Protein AF-W6UXL9-F1 (afdb_monomer_lite)

Radius of gyration: 23.95 Å; chains: 1; bounding box: 66×46×66 Å

Structure (mmCIF, N/CA/C/O backbone):
data_AF-W6UXL9-F1
#
_entry.id   AF-W6UXL9-F1
#
loop_
_atom_site.group_PDB
_atom_site.id
_atom_site.type_symbol
_atom_site.label_atom_id
_atom_site.label_alt_id
_atom_site.label_comp_id
_atom_site.label_asym_id
_atom_site.label_entity_id
_atom_site.label_seq_id
_atom_site.pdbx_PDB_ins_code
_atom_site.Cartn_x
_atom_site.Cartn_y
_atom_site.Cartn_z
_atom_site.occupancy
_atom_site.B_iso_or_equiv
_atom_site.auth_seq_id
_atom_site.auth_comp_id
_atom_site.auth_asym_id
_atom_site.auth_atom_id
_atom_site.pdbx_PDB_model_num
ATOM 1 N N . MET A 1 1 ? -50.735 30.960 -50.630 1.00 38.78 1 MET A N 1
ATOM 2 C CA . MET A 1 1 ? -49.916 31.666 -49.619 1.00 38.78 1 MET A CA 1
ATOM 3 C C . MET A 1 1 ? -48.760 30.753 -49.239 1.00 38.78 1 MET A C 1
ATOM 5 O O . MET A 1 1 ? -49.003 29.621 -48.849 1.00 38.78 1 MET A O 1
ATOM 9 N N . ASN A 1 2 ? -47.527 31.208 -49.472 1.00 39.47 2 ASN A N 1
ATOM 10 C CA . ASN A 1 2 ? -46.290 30.435 -49.317 1.00 39.47 2 ASN A CA 1
ATOM 11 C C . ASN A 1 2 ? -45.865 30.350 -47.843 1.00 39.47 2 ASN A C 1
ATOM 13 O O . ASN A 1 2 ? -45.540 31.377 -47.253 1.00 39.47 2 ASN A O 1
ATOM 17 N N . GLY A 1 3 ? -45.802 29.144 -47.277 1.00 38.41 3 G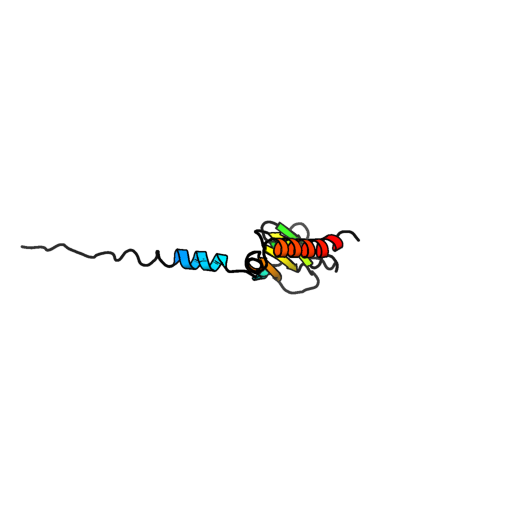LY A N 1
ATOM 18 C CA . GLY A 1 3 ? -45.158 28.876 -45.988 1.00 38.41 3 GLY A CA 1
ATOM 19 C C . GLY A 1 3 ? -43.834 28.147 -46.200 1.00 38.41 3 GLY A C 1
ATOM 20 O O . GLY A 1 3 ? -43.827 26.950 -46.466 1.00 38.41 3 GLY A O 1
ATOM 21 N N . LYS A 1 4 ? -42.712 28.873 -46.124 1.00 44.25 4 LYS A N 1
ATOM 22 C CA . LYS A 1 4 ? -41.356 28.305 -46.153 1.00 44.25 4 LYS A CA 1
ATOM 23 C C . LYS A 1 4 ? -41.106 27.505 -44.869 1.00 44.25 4 LYS A C 1
ATOM 25 O O . LYS A 1 4 ? -41.105 28.081 -43.787 1.00 44.25 4 LYS A O 1
ATOM 30 N N . GLY A 1 5 ? -40.840 26.208 -45.000 1.00 47.44 5 GLY A N 1
ATOM 31 C CA . GLY A 1 5 ? -40.156 25.409 -43.983 1.00 47.44 5 GLY A CA 1
ATOM 32 C C . GLY A 1 5 ? -38.683 25.229 -44.357 1.00 47.44 5 GLY A C 1
ATOM 33 O O . GLY A 1 5 ? -38.409 24.968 -45.522 1.00 47.44 5 GLY A O 1
ATOM 34 N N . MET A 1 6 ? -37.781 25.403 -43.379 1.00 40.53 6 MET A N 1
ATOM 35 C CA . MET A 1 6 ? -36.341 25.038 -43.289 1.00 40.53 6 MET A CA 1
ATOM 36 C C . MET A 1 6 ? -35.613 26.161 -42.524 1.00 40.53 6 MET A C 1
ATOM 38 O O . MET A 1 6 ? -35.847 27.327 -42.802 1.00 40.53 6 MET A O 1
ATOM 42 N N . GLN A 1 7 ? -34.706 25.946 -41.570 1.00 44.62 7 GLN A N 1
ATOM 43 C CA . GLN A 1 7 ? -33.980 24.755 -41.133 1.00 44.62 7 GLN A CA 1
ATOM 44 C C . GLN A 1 7 ? -33.299 25.134 -39.797 1.00 44.62 7 GLN A C 1
ATOM 46 O O . GLN A 1 7 ? -32.522 26.087 -39.778 1.00 44.62 7 GLN A O 1
ATOM 51 N N . THR A 1 8 ? -33.528 24.426 -38.689 1.00 45.00 8 THR A N 1
ATOM 52 C CA . THR A 1 8 ? -32.606 24.472 -37.539 1.00 45.00 8 THR A CA 1
ATOM 53 C C . THR A 1 8 ? -31.691 23.260 -37.634 1.00 45.00 8 THR A C 1
ATOM 55 O O . THR A 1 8 ? -32.077 22.126 -37.372 1.00 45.00 8 THR A O 1
ATOM 58 N N . LYS A 1 9 ? -30.461 23.503 -38.090 1.00 48.44 9 LYS A N 1
ATOM 59 C CA . LYS A 1 9 ? -29.378 22.519 -38.105 1.00 48.44 9 LYS A CA 1
ATOM 60 C C . LYS A 1 9 ? -28.991 22.224 -36.646 1.00 48.44 9 LYS A C 1
ATOM 62 O O . LYS A 1 9 ? -28.581 23.162 -35.961 1.00 48.44 9 LYS A O 1
ATOM 67 N N . PRO A 1 10 ? -29.058 20.981 -36.144 1.00 47.19 10 PRO A N 1
ATOM 68 C CA . PRO A 1 10 ? -28.390 20.660 -34.896 1.00 47.19 10 PRO A CA 1
ATOM 69 C C . PRO A 1 10 ? -26.884 20.599 -35.184 1.00 47.19 10 PRO A C 1
ATOM 71 O O . PRO A 1 10 ? -26.421 19.739 -35.934 1.00 47.19 10 PRO A O 1
ATOM 74 N N . GLN A 1 11 ? -26.103 21.521 -34.614 1.00 49.12 11 GLN A N 1
ATOM 75 C CA . GLN A 1 11 ? -24.648 21.367 -34.498 1.00 49.12 11 GLN A CA 1
ATOM 76 C C . GLN A 1 11 ? -24.359 20.246 -33.490 1.00 49.12 11 GLN A C 1
ATOM 78 O O . GLN A 1 11 ? -24.026 20.486 -32.334 1.00 49.12 11 GLN A O 1
ATOM 83 N N . SER A 1 12 ? -24.537 19.004 -33.927 1.00 56.59 12 SER A N 1
ATOM 84 C CA . SER A 1 12 ? -23.985 17.836 -33.252 1.00 56.59 12 SER A CA 1
ATOM 85 C C . SER A 1 12 ? -22.523 17.667 -33.671 1.00 56.59 12 SER A C 1
ATOM 87 O O . SER A 1 12 ? -22.174 17.961 -34.810 1.00 56.59 12 SER A O 1
ATOM 89 N N . MET A 1 13 ? -21.699 17.159 -32.751 1.00 53.75 13 MET A N 1
ATOM 90 C CA . MET A 1 13 ? -20.261 16.861 -32.869 1.00 53.75 13 MET A CA 1
ATOM 91 C C . MET A 1 13 ? -19.282 18.006 -32.569 1.00 53.75 13 MET A C 1
ATOM 93 O O . MET A 1 13 ? -18.577 18.506 -33.438 1.00 53.75 13 MET A O 1
ATOM 97 N N . LYS A 1 14 ? -19.128 18.321 -31.277 1.00 49.69 14 LYS A N 1
ATOM 98 C CA . LYS A 1 14 ? -17.867 18.859 -30.721 1.00 49.69 14 LYS A CA 1
ATOM 99 C C . LYS A 1 14 ? -17.401 18.162 -29.433 1.00 49.69 14 LYS A C 1
ATOM 101 O O . LYS A 1 14 ? -16.515 18.668 -28.760 1.00 49.69 14 LYS A O 1
ATOM 106 N N . CYS A 1 15 ? -17.948 16.991 -29.095 1.00 52.12 15 CYS A N 1
ATOM 107 C CA . CYS A 1 15 ? -17.579 16.278 -27.860 1.00 52.12 15 CYS A CA 1
ATOM 108 C C . CYS A 1 15 ? -16.725 15.018 -28.086 1.00 52.12 15 CYS A C 1
ATOM 110 O O . CYS A 1 15 ? -16.343 14.369 -27.122 1.00 52.12 15 CYS A O 1
ATOM 112 N N . ALA A 1 16 ? -16.411 14.653 -29.335 1.00 55.59 16 ALA A N 1
ATOM 113 C CA . ALA A 1 16 ? -15.664 13.421 -29.62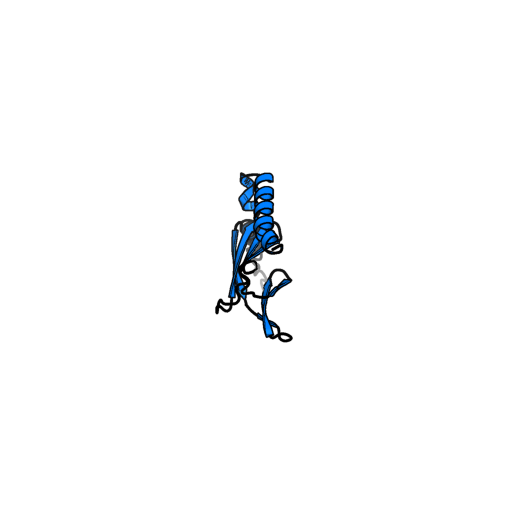4 1.00 55.59 16 ALA A CA 1
ATOM 114 C C . ALA A 1 16 ? -14.136 13.567 -29.466 1.00 55.59 16 ALA A C 1
ATOM 116 O O . ALA A 1 16 ? -13.437 12.572 -29.307 1.00 55.59 16 ALA A O 1
ATOM 117 N N . LEU A 1 17 ? -13.611 14.798 -29.487 1.00 52.44 17 LEU A N 1
ATOM 118 C CA . LEU A 1 17 ? -12.166 15.067 -29.446 1.00 52.44 17 LEU A CA 1
ATOM 119 C C . LEU A 1 17 ? -11.570 15.104 -28.028 1.00 52.44 17 LEU A C 1
ATOM 121 O O . LEU A 1 17 ? -10.354 15.051 -27.885 1.00 52.44 17 LEU A O 1
ATOM 125 N N . SER A 1 18 ? -12.393 15.159 -26.979 1.00 54.31 18 SER A N 1
ATOM 126 C CA . SER A 1 18 ? -11.919 15.173 -25.587 1.00 54.31 18 SER A CA 1
ATOM 127 C C . SER A 1 18 ? -11.692 13.776 -25.000 1.00 54.31 18 SER A C 1
ATOM 129 O O . SER A 1 18 ? -10.881 13.628 -24.091 1.00 54.31 18 SER A O 1
ATOM 131 N N . LEU A 1 19 ? -12.351 12.737 -25.526 1.00 55.78 19 LEU A N 1
ATOM 132 C CA . LEU A 1 19 ? -12.218 11.363 -25.029 1.00 55.78 19 LEU A CA 1
ATOM 133 C C . LEU A 1 19 ? -10.798 10.769 -25.159 1.00 55.78 19 LEU A C 1
ATOM 135 O O . LEU A 1 19 ? -10.299 10.238 -24.166 1.00 55.78 19 LEU A O 1
ATOM 139 N N . PRO A 1 20 ? -10.116 10.849 -26.321 1.00 60.72 20 PRO A N 1
ATOM 140 C CA . PRO A 1 20 ? -8.786 10.254 -26.463 1.00 60.72 20 PRO A CA 1
ATOM 141 C C . PRO A 1 20 ? -7.721 10.989 -25.639 1.00 60.72 20 PRO A C 1
ATOM 143 O O . PRO A 1 20 ? -6.794 10.358 -25.143 1.00 60.72 20 PRO A O 1
ATOM 146 N N . LEU A 1 21 ? -7.873 12.301 -25.428 1.00 55.53 21 LEU A N 1
ATOM 147 C CA . LEU A 1 21 ? -6.952 13.086 -24.603 1.00 55.53 21 LEU A CA 1
ATOM 148 C C . LEU A 1 21 ? -7.063 12.712 -23.115 1.00 55.53 21 LEU A C 1
ATOM 150 O O . LEU A 1 21 ? -6.052 12.590 -22.430 1.00 55.53 21 LEU A O 1
ATOM 154 N N . VAL A 1 22 ? -8.285 12.472 -22.626 1.00 58.91 22 VAL A N 1
ATOM 155 C CA . VAL A 1 22 ? -8.513 11.983 -21.257 1.00 58.91 22 VAL A CA 1
ATOM 156 C C . VAL A 1 22 ? -7.972 10.560 -21.093 1.00 58.91 22 VAL A C 1
ATOM 158 O O . VAL A 1 22 ? -7.308 10.284 -20.099 1.00 58.91 22 VAL A O 1
ATOM 161 N N . LEU A 1 23 ? -8.170 9.677 -22.078 1.00 56.34 23 LEU A N 1
ATOM 162 C CA . LEU A 1 23 ? -7.600 8.322 -22.064 1.00 56.34 23 LEU A CA 1
ATOM 163 C C . LEU A 1 23 ? -6.064 8.327 -22.065 1.00 56.34 23 LEU A C 1
ATOM 165 O O . LEU A 1 23 ? -5.458 7.536 -21.347 1.00 56.34 23 LEU A O 1
ATOM 169 N N . ALA A 1 24 ? -5.434 9.240 -22.810 1.00 56.19 24 ALA A N 1
ATOM 170 C CA . ALA A 1 24 ? -3.982 9.391 -22.811 1.00 56.19 24 ALA A CA 1
ATOM 171 C C . ALA A 1 24 ? -3.456 9.832 -21.436 1.00 56.19 24 ALA A C 1
ATOM 173 O O . ALA A 1 24 ? -2.501 9.247 -20.936 1.00 56.19 24 ALA A O 1
ATOM 174 N N . LEU A 1 25 ? -4.108 10.799 -20.780 1.00 54.25 25 LEU A N 1
ATOM 175 C CA . LEU A 1 25 ? -3.691 11.291 -19.459 1.00 54.25 25 LEU A CA 1
ATOM 176 C C . LEU A 1 25 ? -3.786 10.226 -18.354 1.00 54.25 25 LEU A C 1
ATOM 178 O O . LEU A 1 25 ? -2.962 10.229 -17.442 1.00 54.25 25 LEU A O 1
ATOM 182 N N . VAL A 1 26 ? -4.732 9.285 -18.451 1.00 54.53 26 VAL A N 1
ATOM 183 C CA . VAL A 1 26 ? -4.847 8.159 -17.503 1.00 54.53 26 VAL A CA 1
ATOM 184 C C . VAL A 1 26 ? -3.653 7.195 -17.619 1.00 54.53 26 VAL A C 1
ATOM 186 O O . VAL A 1 26 ? -3.266 6.589 -16.624 1.00 54.53 26 VAL A O 1
ATOM 189 N N . GLY A 1 27 ? -3.011 7.104 -18.790 1.00 52.19 27 GLY A N 1
ATOM 190 C CA . GLY A 1 27 ? -1.826 6.262 -19.017 1.00 52.19 27 GLY A CA 1
ATOM 191 C C . GLY A 1 27 ? -0.497 6.836 -18.500 1.00 52.19 27 GLY A C 1
ATOM 192 O O . GLY A 1 27 ? 0.484 6.100 -18.395 1.00 52.19 27 GLY A O 1
ATOM 193 N N . PHE A 1 28 ? -0.449 8.126 -18.145 1.00 53.97 28 PHE A N 1
ATOM 194 C CA . PHE A 1 28 ? 0.777 8.814 -17.707 1.00 53.97 28 PHE A CA 1
ATOM 195 C C . PHE A 1 28 ? 0.909 8.975 -16.189 1.00 53.97 28 PHE A C 1
ATOM 197 O O . PHE A 1 28 ? 1.924 9.496 -15.727 1.00 53.97 28 PHE A O 1
ATOM 204 N N . ALA A 1 29 ? -0.073 8.537 -15.393 1.00 61.88 29 ALA A N 1
ATOM 205 C CA . ALA A 1 29 ? 0.070 8.532 -13.940 1.00 61.88 29 ALA A CA 1
ATOM 206 C C . ALA A 1 29 ? 1.096 7.463 -13.546 1.00 61.88 29 ALA A C 1
ATOM 208 O O . ALA A 1 29 ? 0.805 6.273 -13.456 1.00 61.88 29 ALA A O 1
ATOM 209 N N . SER A 1 30 ? 2.337 7.902 -13.400 1.00 76.12 30 SER A N 1
ATOM 210 C CA . SER A 1 30 ? 3.509 7.044 -13.305 1.00 76.12 30 SER A CA 1
ATOM 211 C C . SER A 1 30 ? 3.976 6.842 -11.861 1.00 76.12 30 SER A C 1
ATOM 213 O O . SER A 1 30 ? 4.543 5.814 -11.493 1.00 76.12 30 SER A O 1
ATOM 215 N N . ALA A 1 31 ? 3.616 7.785 -11.000 1.00 87.88 31 ALA A N 1
ATOM 216 C CA . ALA A 1 31 ? 3.537 7.608 -9.568 1.00 87.88 31 ALA A CA 1
ATOM 217 C C . ALA A 1 31 ? 2.381 8.455 -9.034 1.00 87.88 31 ALA A C 1
ATOM 219 O O . ALA A 1 31 ? 2.085 9.525 -9.570 1.00 87.88 31 ALA A O 1
ATOM 220 N N . TYR A 1 32 ? 1.720 7.993 -7.980 1.00 90.62 32 TYR A N 1
ATOM 221 C CA . TYR A 1 32 ? 0.658 8.758 -7.335 1.00 90.62 32 TYR A CA 1
ATOM 222 C C . TYR A 1 32 ? 0.588 8.463 -5.843 1.00 90.62 32 TYR A C 1
ATOM 224 O O . TYR A 1 32 ? 0.960 7.387 -5.380 1.00 90.62 32 TYR A O 1
ATOM 232 N N . THR A 1 33 ? 0.093 9.436 -5.085 1.00 94.00 33 THR A N 1
ATOM 233 C CA . THR A 1 33 ? -0.256 9.270 -3.674 1.00 94.00 33 THR A CA 1
ATOM 234 C C . THR A 1 33 ? -1.767 9.300 -3.527 1.00 94.00 33 THR A C 1
ATOM 236 O O . THR A 1 33 ? -2.478 9.928 -4.313 1.00 94.00 33 THR A O 1
ATOM 239 N N . PHE A 1 34 ? -2.278 8.584 -2.535 1.00 94.50 34 PHE A N 1
ATOM 240 C CA . PHE A 1 34 ? -3.709 8.477 -2.307 1.00 94.50 34 PHE A CA 1
ATOM 241 C C . PHE A 1 34 ? -4.025 8.343 -0.820 1.00 94.50 34 PHE A C 1
ATOM 243 O O . PHE A 1 34 ? -3.170 8.011 0.005 1.00 94.50 34 PHE A O 1
ATOM 250 N N . LEU A 1 35 ? -5.282 8.616 -0.479 1.00 96.25 35 LEU A N 1
ATOM 251 C CA . LEU A 1 35 ? -5.826 8.444 0.861 1.00 96.25 35 LEU A CA 1
ATOM 252 C C . LEU A 1 35 ? -6.955 7.418 0.809 1.00 96.25 35 LEU A C 1
ATOM 254 O O . LEU A 1 35 ? -7.873 7.553 0.004 1.00 96.25 35 LEU A O 1
ATOM 258 N N . VAL A 1 36 ? -6.912 6.424 1.692 1.00 96.69 36 VAL A N 1
ATOM 259 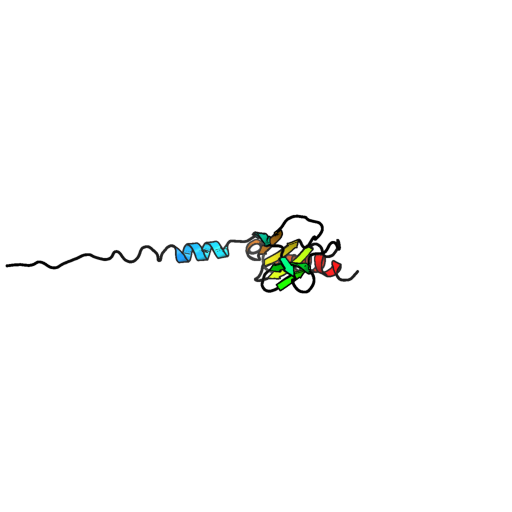C CA . VAL A 1 36 ? -8.007 5.465 1.886 1.00 96.69 36 VAL A CA 1
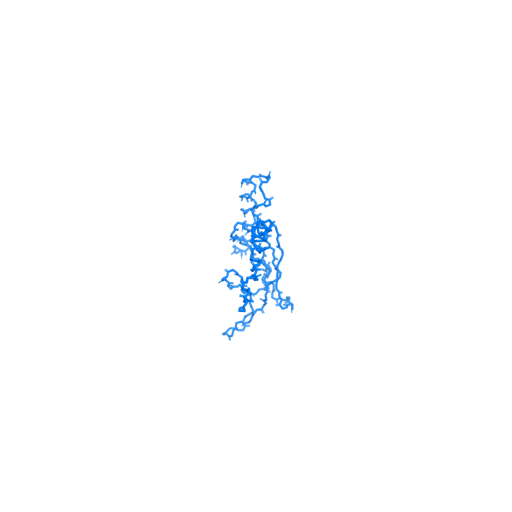ATOM 260 C C . VAL A 1 36 ? -8.704 5.721 3.219 1.00 96.69 36 VAL A C 1
ATOM 262 O O . VAL A 1 36 ? -8.023 5.976 4.217 1.00 96.69 36 VAL A O 1
ATOM 265 N N . PRO A 1 37 ? -10.043 5.682 3.273 1.00 97.50 37 PRO A N 1
ATOM 266 C CA . PRO A 1 37 ? -10.771 5.858 4.520 1.00 97.50 37 PRO A CA 1
ATOM 267 C C . PRO A 1 37 ? -10.520 4.684 5.469 1.00 97.50 37 PRO A C 1
ATOM 269 O O . PRO A 1 37 ? -10.394 3.530 5.055 1.00 97.50 37 PRO A O 1
ATOM 272 N N . VAL A 1 38 ? -10.463 4.991 6.762 1.00 97.69 38 VAL A N 1
ATOM 273 C CA . VAL A 1 38 ? -10.467 3.989 7.825 1.00 97.69 38 VAL A CA 1
ATOM 274 C C . VAL A 1 38 ? -11.909 3.646 8.165 1.00 97.69 38 VAL A C 1
ATOM 276 O O . VAL A 1 38 ? -12.706 4.504 8.539 1.00 97.69 38 VAL A O 1
ATOM 279 N N . GLU A 1 39 ? -12.218 2.363 8.099 1.00 97.12 39 GLU A N 1
ATOM 280 C CA . GLU A 1 39 ? -13.511 1.798 8.442 1.00 97.12 39 GLU A CA 1
ATOM 281 C C . GLU A 1 39 ? -13.414 0.945 9.706 1.00 97.12 39 GLU A C 1
ATOM 283 O O . GLU A 1 39 ? -12.335 0.525 10.131 1.00 97.12 39 GLU A O 1
ATOM 288 N N . LYS A 1 40 ? -14.567 0.662 10.314 1.00 96.56 40 LYS A N 1
ATOM 289 C CA . LYS A 1 40 ? -14.679 -0.193 11.495 1.00 96.56 40 LYS A CA 1
ATOM 290 C C . LYS A 1 40 ? -15.552 -1.394 11.172 1.00 96.56 40 LYS A C 1
ATOM 292 O O . LYS A 1 40 ? -16.703 -1.250 10.779 1.00 96.56 40 LYS A O 1
ATOM 297 N N . SER A 1 41 ? -15.017 -2.593 11.383 1.00 95.75 41 SER A N 1
ATOM 298 C CA . SER A 1 41 ? -15.784 -3.832 11.242 1.00 95.75 41 SER A CA 1
ATOM 299 C C . SER A 1 41 ? -16.928 -3.864 12.254 1.00 95.75 41 SER A C 1
ATOM 301 O O . SER A 1 41 ? -16.681 -3.800 13.457 1.00 95.75 41 SER A O 1
ATOM 303 N N . TRP A 1 42 ? -18.167 -4.021 11.785 1.00 95.12 42 TRP A N 1
ATOM 304 C CA . TRP A 1 42 ? -19.341 -4.142 12.658 1.00 95.12 42 TRP A CA 1
ATOM 305 C C . TRP A 1 42 ? -19.284 -5.398 13.539 1.00 95.12 42 TRP A C 1
ATOM 307 O O . TRP A 1 42 ? -19.728 -5.372 14.681 1.00 95.12 42 TRP A O 1
ATOM 317 N N . ARG A 1 43 ? -18.683 -6.485 13.035 1.00 94.81 43 ARG A N 1
ATOM 318 C CA . ARG A 1 43 ? -18.612 -7.773 13.740 1.00 94.81 43 ARG A CA 1
ATOM 319 C C . ARG A 1 43 ? -17.542 -7.803 14.829 1.00 94.81 43 ARG A C 1
ATOM 321 O O . ARG A 1 43 ? -17.732 -8.442 15.853 1.00 94.81 43 ARG A O 1
ATOM 328 N N . THR A 1 44 ? -16.389 -7.179 14.587 1.00 94.56 44 THR A N 1
ATOM 329 C CA . THR A 1 44 ? -15.209 -7.303 15.470 1.00 94.56 44 THR A CA 1
ATOM 330 C C . THR A 1 44 ? -14.773 -5.986 16.098 1.00 94.56 44 THR A C 1
ATOM 332 O O . THR A 1 44 ? -13.854 -5.970 16.910 1.00 94.56 44 THR A O 1
ATOM 335 N N . GLY A 1 45 ? -15.347 -4.861 15.672 1.00 95.00 45 GLY A N 1
ATOM 336 C CA . GLY A 1 45 ? -14.917 -3.522 16.068 1.00 95.00 45 GLY A CA 1
ATOM 337 C C . GLY A 1 45 ? -13.520 -3.128 15.576 1.00 95.00 45 GLY A C 1
ATOM 338 O O . GLY A 1 45 ? -13.061 -2.031 15.892 1.00 95.00 45 GLY A O 1
ATOM 339 N N . ARG A 1 46 ? -12.828 -3.993 14.820 1.00 96.00 46 ARG A N 1
ATOM 340 C CA . ARG A 1 46 ? -11.461 -3.749 14.345 1.00 96.00 46 ARG A CA 1
ATOM 341 C C . ARG A 1 46 ? -11.454 -2.727 13.216 1.00 96.00 46 ARG A C 1
ATOM 343 O O . ARG A 1 46 ? -12.268 -2.821 12.296 1.00 96.00 46 ARG A O 1
ATOM 350 N N . LEU A 1 47 ? -10.502 -1.801 13.286 1.00 96.75 47 LEU A N 1
ATOM 351 C CA . LEU A 1 47 ? -10.277 -0.808 12.243 1.00 96.75 47 LEU A CA 1
ATOM 352 C C . LEU A 1 47 ? -9.546 -1.430 11.052 1.00 96.75 47 LEU A C 1
ATOM 354 O O . LEU A 1 47 ? -8.634 -2.242 11.236 1.00 96.75 47 LEU A O 1
ATOM 358 N N . TYR A 1 48 ? -9.945 -1.053 9.845 1.00 97.00 48 TYR A N 1
ATOM 359 C CA . TYR A 1 48 ? -9.350 -1.520 8.599 1.00 97.00 48 TYR A CA 1
ATOM 360 C C . TYR A 1 48 ? -9.415 -0.444 7.519 1.00 97.00 48 TYR A C 1
ATOM 362 O O . TYR A 1 48 ? -10.125 0.546 7.659 1.00 97.00 48 TYR A O 1
ATOM 370 N N . VAL A 1 49 ? -8.699 -0.676 6.427 1.00 97.19 49 VAL A N 1
ATOM 371 C CA . VAL A 1 49 ? -8.842 0.056 5.166 1.00 97.19 49 VAL A CA 1
ATOM 372 C C . VAL A 1 49 ? -9.232 -0.922 4.062 1.00 97.19 49 VAL A C 1
ATOM 374 O O . VAL A 1 49 ? -8.842 -2.097 4.100 1.00 97.19 49 VAL A O 1
ATOM 377 N N . TYR A 1 50 ? -10.046 -0.464 3.115 1.00 95.69 50 TYR A N 1
ATOM 378 C CA . TYR A 1 50 ? -10.415 -1.229 1.928 1.00 95.69 50 TYR A CA 1
ATOM 379 C C . TYR A 1 50 ? -9.699 -0.647 0.715 1.00 95.69 50 TYR A C 1
ATOM 381 O O . TYR A 1 50 ? -9.760 0.557 0.474 1.00 95.69 50 TYR A O 1
ATOM 389 N N . TYR A 1 51 ? -8.989 -1.492 -0.023 1.00 93.50 51 TYR A N 1
ATOM 390 C CA . TYR A 1 51 ? -8.232 -1.078 -1.198 1.00 93.50 51 TYR A CA 1
ATOM 391 C C . TYR A 1 51 ? -8.189 -2.225 -2.206 1.00 93.50 51 TYR A C 1
ATOM 393 O O . TYR A 1 51 ? -7.929 -3.365 -1.815 1.00 93.50 51 TYR A O 1
ATOM 401 N N . GLU A 1 52 ? -8.477 -1.934 -3.478 1.00 90.12 52 GLU A N 1
ATOM 402 C CA . GLU A 1 52 ? -8.431 -2.905 -4.588 1.00 90.12 52 GLU A CA 1
ATOM 403 C C . GLU A 1 52 ? -9.142 -4.233 -4.268 1.00 90.12 52 GLU A C 1
ATOM 405 O O . GLU A 1 52 ? -8.599 -5.332 -4.391 1.00 90.12 52 GLU A O 1
ATOM 410 N N . GLY A 1 53 ? -10.373 -4.139 -3.759 1.00 91.19 53 GLY A N 1
ATOM 411 C CA . GLY A 1 53 ? -11.195 -5.314 -3.464 1.00 91.19 53 GLY A CA 1
ATOM 412 C C . GLY A 1 53 ? -10.852 -6.039 -2.154 1.00 91.19 53 GLY A C 1
ATOM 413 O O . GLY A 1 53 ? -11.538 -6.995 -1.778 1.00 91.19 53 GLY A O 1
ATOM 414 N N . ARG A 1 54 ? -9.806 -5.612 -1.435 1.00 93.38 54 ARG A N 1
ATOM 415 C CA . ARG A 1 54 ? -9.258 -6.313 -0.266 1.00 93.38 54 ARG A CA 1
ATOM 416 C C . ARG A 1 54 ? -9.336 -5.475 1.003 1.00 93.38 54 ARG A C 1
ATOM 418 O O . ARG A 1 54 ? -9.193 -4.256 0.996 1.00 93.38 54 ARG A O 1
ATOM 425 N N . ARG A 1 55 ? -9.540 -6.168 2.126 1.00 95.12 55 ARG A N 1
ATOM 426 C CA . ARG A 1 55 ? -9.571 -5.579 3.469 1.00 95.12 55 ARG A CA 1
ATOM 427 C C . ARG A 1 55 ? -8.222 -5.755 4.162 1.00 95.12 55 ARG A C 1
ATOM 429 O O . ARG A 1 55 ? -7.771 -6.885 4.331 1.00 95.12 55 ARG A O 1
ATOM 436 N N . TYR A 1 56 ? -7.659 -4.661 4.668 1.00 95.44 56 TYR A N 1
ATOM 437 C CA . TYR A 1 56 ? -6.407 -4.649 5.426 1.00 95.44 56 TYR A CA 1
ATOM 438 C C . TYR A 1 56 ? -6.643 -4.067 6.819 1.00 95.44 56 TYR A C 1
ATOM 440 O O . TYR A 1 56 ? -6.997 -2.900 6.961 1.00 95.44 56 TYR A O 1
ATOM 448 N N . TYR A 1 57 ? -6.485 -4.880 7.864 1.00 96.12 57 TYR A N 1
ATOM 449 C CA . TYR A 1 57 ? -6.676 -4.409 9.238 1.00 96.12 57 TYR A CA 1
ATOM 450 C C . TYR A 1 57 ? -5.515 -3.528 9.690 1.00 96.12 57 TYR A C 1
ATOM 452 O O . TYR A 1 57 ? -4.355 -3.857 9.445 1.00 96.12 57 TYR A O 1
ATOM 460 N N . LEU A 1 58 ? -5.839 -2.456 10.413 1.00 96.69 58 LEU A N 1
ATOM 461 C CA . LEU A 1 58 ? -4.828 -1.612 11.035 1.00 96.69 58 LEU A CA 1
ATOM 462 C C . LEU A 1 58 ? -4.115 -2.362 12.166 1.00 96.69 58 LEU A C 1
ATOM 464 O O . LEU A 1 58 ? -4.719 -3.178 12.876 1.00 96.69 58 LEU A O 1
ATOM 468 N N . THR A 1 59 ? -2.836 -2.056 12.349 1.00 94.94 59 THR A N 1
ATOM 469 C CA . THR A 1 59 ? -1.944 -2.700 13.312 1.00 94.94 59 THR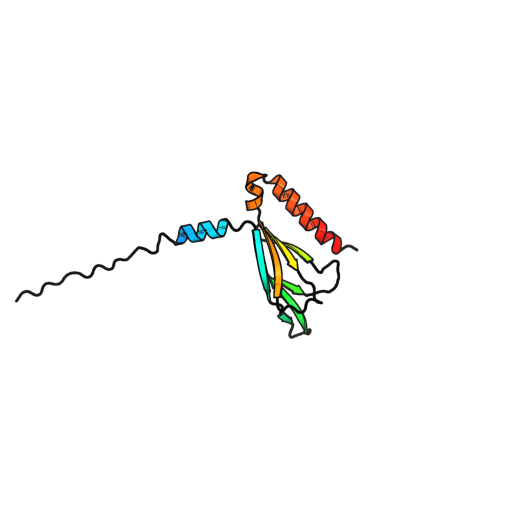 A CA 1
ATOM 470 C C . THR A 1 59 ? -0.932 -1.706 13.882 1.00 94.94 59 THR A C 1
ATOM 472 O O . THR A 1 59 ? -0.536 -0.764 13.204 1.00 94.94 59 THR A O 1
ATOM 475 N N . ASP A 1 60 ? -0.505 -1.934 15.122 1.00 93.25 60 ASP A N 1
ATOM 476 C CA . ASP A 1 60 ? 0.626 -1.227 15.749 1.00 93.25 60 ASP A CA 1
ATOM 477 C C . ASP A 1 60 ? 1.907 -2.074 15.738 1.00 93.25 60 ASP A C 1
ATOM 479 O O . ASP A 1 60 ? 2.936 -1.668 16.269 1.00 93.25 60 ASP A O 1
ATOM 483 N N . ASP A 1 61 ? 1.857 -3.255 15.115 1.00 92.81 61 ASP A N 1
ATOM 484 C CA . ASP A 1 61 ? 3.043 -4.069 14.874 1.00 92.81 61 ASP A CA 1
ATOM 485 C C . ASP A 1 61 ? 3.999 -3.300 13.936 1.00 92.81 61 ASP A C 1
ATOM 487 O O . ASP A 1 61 ? 3.648 -3.049 12.771 1.00 92.81 61 ASP A O 1
ATOM 491 N N . PRO A 1 62 ? 5.208 -2.928 14.401 1.00 87.75 62 PRO A N 1
ATOM 492 C CA . PRO A 1 62 ? 6.138 -2.103 13.634 1.00 87.75 62 PRO A CA 1
ATOM 493 C C . PRO A 1 62 ? 6.613 -2.783 12.346 1.00 87.75 62 PRO A C 1
ATOM 495 O O . PRO A 1 62 ? 7.063 -2.096 11.426 1.00 87.75 62 PRO A O 1
ATOM 498 N N . THR A 1 63 ? 6.481 -4.109 12.256 1.00 87.38 63 THR A N 1
ATOM 499 C CA . THR A 1 63 ? 6.835 -4.903 11.074 1.00 87.38 63 THR A CA 1
ATOM 500 C C . THR A 1 63 ? 5.713 -4.934 10.029 1.00 87.38 63 THR A C 1
ATOM 502 O O . THR A 1 63 ? 5.979 -5.150 8.852 1.00 87.38 63 THR A O 1
ATOM 505 N N . LYS A 1 64 ? 4.461 -4.656 10.424 1.00 88.94 64 LYS A N 1
ATOM 506 C CA . LYS A 1 64 ? 3.265 -4.762 9.559 1.00 88.94 64 LYS A CA 1
ATOM 507 C C . LYS A 1 64 ? 2.539 -3.436 9.332 1.00 88.94 64 LYS A C 1
ATOM 509 O O . LYS A 1 64 ? 1.543 -3.400 8.614 1.00 88.94 64 LYS A O 1
ATOM 514 N N . ARG A 1 65 ? 3.030 -2.339 9.916 1.00 91.19 65 ARG A N 1
ATOM 515 C CA . ARG A 1 65 ? 2.486 -0.980 9.727 1.00 91.19 65 ARG A CA 1
ATOM 516 C C . ARG A 1 65 ? 2.575 -0.466 8.288 1.00 91.19 65 ARG A C 1
ATOM 518 O O . ARG A 1 65 ? 1.907 0.503 7.956 1.00 91.19 65 ARG A O 1
ATOM 525 N N . LEU A 1 66 ? 3.397 -1.085 7.444 1.00 93.56 66 LEU A N 1
ATOM 526 C CA . LEU A 1 66 ? 3.444 -0.838 6.008 1.00 93.56 66 LEU A CA 1
ATOM 527 C C . LEU A 1 66 ? 3.244 -2.165 5.293 1.00 93.56 66 LEU A C 1
ATOM 529 O O . LEU A 1 66 ? 3.933 -3.140 5.595 1.00 93.56 66 LEU A O 1
ATOM 533 N N . ILE A 1 67 ? 2.334 -2.186 4.329 1.00 93.44 67 ILE A N 1
ATOM 534 C CA . ILE A 1 67 ? 2.192 -3.306 3.407 1.00 93.44 67 ILE A CA 1
ATOM 535 C C . ILE A 1 67 ? 2.566 -2.844 2.004 1.00 93.44 67 ILE A C 1
ATOM 537 O O . ILE A 1 67 ? 2.237 -1.728 1.607 1.00 93.44 67 ILE A O 1
ATOM 541 N N . VAL A 1 68 ? 3.273 -3.705 1.275 1.00 94.75 68 VAL A N 1
ATOM 542 C CA . VAL A 1 68 ? 3.683 -3.457 -0.107 1.00 94.75 68 VAL A CA 1
ATOM 543 C C . VAL A 1 68 ? 3.242 -4.624 -0.974 1.00 94.75 68 VAL A C 1
ATOM 545 O O . VAL A 1 68 ? 3.438 -5.780 -0.598 1.00 94.75 68 VAL A O 1
ATOM 548 N N . PHE A 1 69 ? 2.631 -4.330 -2.117 1.00 94.38 69 PHE A N 1
ATOM 549 C CA . PHE A 1 69 ? 2.160 -5.335 -3.067 1.00 94.38 69 PHE A CA 1
ATOM 550 C C . PHE A 1 69 ? 2.109 -4.770 -4.491 1.00 94.38 69 PHE A C 1
ATOM 552 O O . PHE A 1 69 ? 2.139 -3.560 -4.688 1.00 94.38 69 PHE A O 1
ATOM 559 N N . LEU A 1 70 ? 2.044 -5.658 -5.483 1.00 92.88 70 LEU A N 1
ATOM 560 C CA . LEU A 1 70 ? 1.947 -5.307 -6.900 1.00 92.88 70 LEU A CA 1
ATOM 561 C C . LEU A 1 70 ? 0.487 -5.408 -7.369 1.00 92.88 70 LEU A C 1
ATOM 563 O O . LEU A 1 70 ? -0.134 -6.457 -7.190 1.00 92.88 70 LEU A O 1
ATOM 567 N N . VAL A 1 71 ? -0.049 -4.345 -7.975 1.00 90.44 71 VAL A N 1
ATOM 568 C CA . VAL A 1 71 ? -1.374 -4.311 -8.627 1.00 90.44 71 VAL A CA 1
ATOM 569 C C . VAL A 1 71 ? -1.249 -3.546 -9.940 1.00 90.44 71 VAL A C 1
ATOM 571 O O . VAL A 1 71 ? -0.729 -2.437 -9.932 1.00 90.44 71 VAL A O 1
ATOM 574 N N . ASN A 1 72 ? -1.733 -4.123 -11.047 1.00 87.88 72 ASN A N 1
ATOM 575 C CA . ASN A 1 72 ? -1.768 -3.493 -12.378 1.00 87.88 72 ASN A CA 1
ATOM 576 C C . ASN A 1 72 ? -0.447 -2.795 -12.762 1.00 87.88 72 ASN A C 1
ATOM 578 O O . ASN A 1 72 ? -0.443 -1.622 -13.117 1.00 87.88 72 ASN A O 1
ATOM 582 N N . ASP A 1 73 ? 0.679 -3.505 -12.632 1.00 90.62 73 ASP A N 1
ATOM 583 C CA . ASP A 1 73 ? 2.030 -2.982 -12.892 1.00 90.62 73 ASP A CA 1
ATOM 584 C C . ASP A 1 73 ? 2.452 -1.775 -12.035 1.00 90.62 73 ASP A C 1
ATOM 586 O O . ASP A 1 73 ? 3.382 -1.050 -12.383 1.00 90.62 73 ASP A O 1
ATOM 590 N N . CYS A 1 74 ? 1.827 -1.593 -10.871 1.00 92.81 74 CYS A N 1
ATOM 591 C CA . CYS A 1 74 ? 2.210 -0.600 -9.877 1.00 92.81 74 CYS A CA 1
ATOM 592 C C . CYS A 1 74 ? 2.557 -1.258 -8.541 1.00 92.81 74 CYS A C 1
ATOM 594 O O . CYS A 1 74 ? 1.790 -2.054 -7.993 1.00 92.81 74 CYS A O 1
ATOM 596 N N . ILE A 1 75 ? 3.717 -0.904 -7.989 1.00 95.69 75 ILE A N 1
ATOM 597 C CA . ILE A 1 75 ? 4.066 -1.215 -6.606 1.00 95.69 75 ILE A CA 1
ATOM 598 C C . ILE A 1 75 ? 3.330 -0.232 -5.717 1.00 95.69 75 ILE A C 1
ATOM 600 O O . ILE A 1 75 ? 3.628 0.958 -5.736 1.00 95.69 75 ILE A O 1
ATOM 604 N N . VAL A 1 76 ? 2.389 -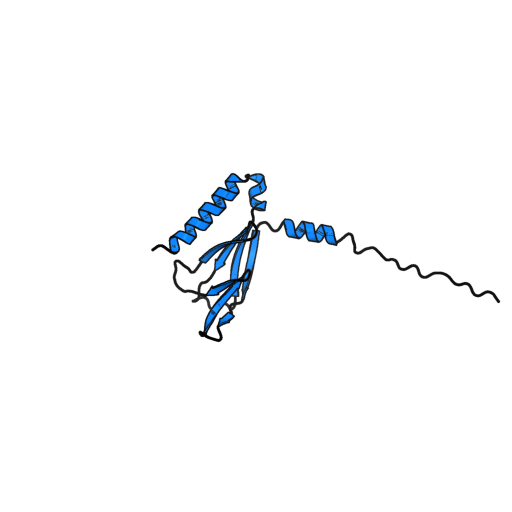0.750 -4.939 1.00 95.44 76 VAL A N 1
ATOM 605 C CA . VAL A 1 76 ? 1.596 0.008 -3.980 1.00 95.44 76 VAL A CA 1
ATOM 606 C C . VAL A 1 76 ? 2.184 -0.175 -2.590 1.00 95.44 76 VAL A C 1
ATOM 608 O O . VAL A 1 76 ? 2.369 -1.306 -2.139 1.00 95.44 76 VAL A O 1
ATOM 611 N N . THR A 1 77 ? 2.427 0.930 -1.893 1.00 96.19 77 THR A N 1
ATOM 612 C CA . THR A 1 77 ? 2.737 0.974 -0.462 1.00 96.19 77 THR A CA 1
ATOM 613 C C . THR A 1 77 ? 1.530 1.541 0.277 1.00 96.19 77 THR A C 1
ATOM 615 O O . THR A 1 77 ? 1.015 2.593 -0.089 1.00 96.19 77 THR A O 1
ATOM 618 N N . LEU A 1 78 ? 1.080 0.881 1.344 1.00 96.00 78 LEU A N 1
ATOM 619 C CA . LEU A 1 78 ? -0.061 1.332 2.141 1.00 96.00 78 LEU A CA 1
ATOM 620 C C . LEU A 1 78 ? 0.278 1.356 3.633 1.00 96.00 78 LEU A C 1
ATOM 622 O O . LEU A 1 78 ? 0.774 0.372 4.188 1.00 96.00 78 LEU A O 1
ATOM 626 N N . ASN A 1 79 ? -0.016 2.482 4.287 1.00 95.62 79 ASN A N 1
ATOM 627 C CA . ASN A 1 79 ? 0.154 2.640 5.727 1.00 95.62 79 ASN A CA 1
ATOM 628 C C . ASN A 1 79 ? -1.030 2.029 6.494 1.00 95.62 79 ASN A C 1
ATOM 630 O O . ASN A 1 79 ? -2.183 2.389 6.282 1.00 95.62 79 ASN A O 1
ATOM 634 N N . LEU A 1 80 ? -0.734 1.114 7.413 1.00 96.25 80 LEU A N 1
ATOM 635 C CA . LEU A 1 80 ? -1.690 0.396 8.254 1.00 96.25 80 LEU A CA 1
ATOM 636 C C . LEU A 1 80 ? -1.528 0.708 9.746 1.00 96.25 80 LEU A C 1
ATOM 638 O O . LEU A 1 80 ? -2.117 0.021 10.576 1.00 96.25 80 LEU A O 1
ATOM 642 N N . GLU A 1 81 ? -0.753 1.726 10.112 1.00 95.94 81 GLU A N 1
ATOM 643 C CA . GLU A 1 81 ? -0.527 2.102 11.507 1.00 95.94 81 GLU A CA 1
ATOM 644 C C . GLU A 1 81 ? -1.845 2.439 12.215 1.00 95.94 81 GLU A C 1
ATOM 646 O O . GLU A 1 81 ? -2.648 3.242 11.729 1.00 95.94 81 GLU A O 1
ATOM 651 N N . LYS A 1 82 ? -2.107 1.814 13.364 1.00 93.94 82 LYS A N 1
ATOM 652 C CA . LYS A 1 82 ? -3.377 1.966 14.087 1.00 93.94 82 LYS A CA 1
ATOM 653 C C . LYS A 1 82 ? -3.361 3.140 15.070 1.00 93.94 82 LYS A C 1
ATOM 655 O O . LYS A 1 82 ? -4.392 3.791 15.216 1.00 93.94 82 LYS A O 1
ATOM 660 N N . SER A 1 83 ? -2.222 3.427 15.694 1.00 92.31 83 SER A N 1
ATOM 661 C CA . SER A 1 83 ? -2.000 4.505 16.674 1.00 92.31 83 SER A CA 1
ATOM 662 C C . SER A 1 83 ? -2.337 5.902 16.131 1.00 92.31 83 SER A C 1
ATOM 664 O O . SER A 1 83 ? -2.751 6.796 16.874 1.00 92.31 83 SER A O 1
ATOM 666 N N . ARG A 1 84 ? -2.211 6.068 14.813 1.00 89.44 84 ARG A N 1
ATOM 667 C CA . ARG A 1 84 ? -2.576 7.255 14.042 1.00 89.44 84 ARG A CA 1
ATOM 668 C C . ARG A 1 84 ? -4.074 7.565 14.150 1.00 89.44 84 ARG A C 1
ATOM 670 O O . ARG A 1 84 ? -4.923 6.765 13.753 1.00 89.44 84 ARG A O 1
ATOM 677 N N . ARG A 1 85 ? -4.414 8.741 14.692 1.00 88.94 85 ARG A N 1
ATOM 678 C CA . ARG A 1 85 ? -5.806 9.183 14.938 1.00 88.94 85 ARG A CA 1
ATOM 679 C C . ARG A 1 85 ? -6.525 9.680 13.681 1.00 88.94 85 ARG A C 1
ATOM 681 O O . ARG A 1 85 ? -7.712 9.999 13.735 1.00 88.94 85 ARG A O 1
ATOM 688 N N . GLU A 1 86 ? -5.823 9.776 12.560 1.00 93.50 86 GLU A N 1
ATOM 689 C CA . GLU A 1 86 ? -6.381 10.226 11.294 1.00 93.50 86 GLU A CA 1
ATOM 690 C C . GLU A 1 86 ? -7.467 9.265 10.796 1.00 93.50 86 GLU A C 1
ATOM 692 O O . GLU A 1 86 ? -7.352 8.044 10.918 1.00 93.50 86 GLU A O 1
ATOM 697 N N . ARG A 1 87 ? -8.516 9.819 10.177 1.00 96.00 87 ARG A N 1
ATOM 698 C CA . ARG A 1 87 ? -9.621 9.038 9.588 1.00 96.00 87 ARG A CA 1
ATOM 699 C C . ARG A 1 87 ? -9.260 8.374 8.259 1.00 96.00 87 ARG A C 1
ATOM 701 O O . ARG A 1 87 ? -10.072 7.645 7.703 1.00 96.00 87 ARG A O 1
ATOM 708 N N . TYR A 1 88 ? -8.062 8.643 7.756 1.00 97.06 88 TYR A N 1
ATOM 709 C CA . TYR A 1 88 ? -7.559 8.138 6.490 1.00 97.06 88 TYR A CA 1
ATOM 710 C C . TYR A 1 88 ? -6.167 7.548 6.681 1.00 97.06 88 TYR A C 1
ATOM 712 O O . TYR A 1 88 ? -5.454 7.886 7.634 1.00 97.06 88 TYR A O 1
ATOM 720 N N . ARG A 1 89 ? -5.766 6.676 5.763 1.00 97.00 89 ARG A N 1
ATOM 721 C CA . ARG A 1 89 ? -4.390 6.209 5.632 1.00 97.00 89 ARG A CA 1
ATOM 722 C C . ARG A 1 89 ? -3.835 6.599 4.284 1.00 97.00 89 ARG A C 1
ATOM 724 O O . ARG A 1 89 ? -4.535 6.536 3.281 1.00 97.00 89 ARG A O 1
ATOM 731 N N . ASN A 1 90 ? -2.576 7.011 4.291 1.00 96.62 90 ASN A N 1
ATOM 732 C CA . ASN A 1 90 ? -1.861 7.318 3.073 1.00 96.62 90 ASN A CA 1
ATOM 733 C C . ASN A 1 90 ? -1.338 6.039 2.425 1.00 96.62 90 ASN A C 1
ATOM 735 O O . ASN A 1 90 ? -0.873 5.120 3.107 1.00 96.62 90 ASN A O 1
ATOM 739 N N . GLY A 1 91 ? -1.389 6.030 1.105 1.00 95.75 91 GLY A N 1
ATOM 740 C CA . GLY A 1 91 ? -0.653 5.106 0.273 1.00 95.75 91 GLY A CA 1
ATOM 741 C C . GLY A 1 91 ? 0.020 5.842 -0.873 1.00 95.75 91 GLY A C 1
ATOM 742 O O . GLY A 1 91 ? -0.289 7.001 -1.169 1.00 95.75 91 GLY A O 1
ATOM 743 N N . ASP A 1 92 ? 0.960 5.155 -1.490 1.00 95.38 92 ASP A N 1
ATOM 744 C CA . ASP A 1 92 ? 1.650 5.575 -2.696 1.00 95.38 92 ASP A CA 1
ATOM 745 C C . ASP A 1 92 ? 1.720 4.406 -3.668 1.00 95.38 92 ASP A C 1
ATOM 747 O O . ASP A 1 92 ? 1.645 3.243 -3.271 1.00 95.38 92 ASP A O 1
ATOM 751 N N . ALA A 1 93 ? 1.825 4.727 -4.947 1.00 94.44 93 ALA A N 1
ATOM 752 C CA . ALA A 1 93 ? 2.011 3.766 -6.009 1.00 94.44 93 ALA A CA 1
ATOM 753 C C . ALA A 1 93 ? 3.083 4.271 -6.973 1.00 94.44 93 ALA A C 1
ATOM 755 O O . ALA A 1 93 ? 3.082 5.448 -7.334 1.00 94.44 93 ALA A O 1
ATOM 756 N N . ILE A 1 94 ? 3.973 3.376 -7.398 1.00 93.75 94 ILE A N 1
ATOM 757 C CA . ILE A 1 94 ? 4.966 3.616 -8.452 1.00 93.75 94 ILE A CA 1
ATOM 758 C C . ILE A 1 94 ? 4.752 2.568 -9.537 1.00 93.75 94 ILE A C 1
ATOM 760 O O . ILE A 1 94 ? 4.819 1.368 -9.261 1.00 93.75 94 ILE A O 1
ATOM 764 N N . CYS A 1 95 ? 4.481 3.025 -10.754 1.00 93.19 95 CYS A N 1
ATOM 765 C CA . CYS A 1 95 ? 4.079 2.187 -11.875 1.00 93.19 95 CYS A CA 1
ATOM 766 C C . CYS A 1 95 ? 5.227 1.932 -12.853 1.00 93.19 95 CYS A C 1
ATOM 768 O O . CYS A 1 95 ? 6.181 2.708 -12.948 1.00 93.19 95 CYS A O 1
ATOM 770 N N . ARG A 1 96 ? 5.128 0.829 -13.601 1.00 91.81 96 ARG A N 1
ATOM 771 C CA . ARG A 1 96 ? 6.149 0.371 -14.554 1.00 91.81 96 ARG A CA 1
ATOM 772 C C . ARG A 1 96 ? 6.543 1.418 -15.590 1.00 91.81 96 ARG A C 1
ATOM 774 O O . ARG A 1 96 ? 7.705 1.458 -15.975 1.00 91.81 96 ARG A O 1
ATOM 781 N N . ASN A 1 97 ? 5.621 2.274 -16.018 1.00 89.00 97 ASN A N 1
ATOM 782 C CA . ASN A 1 97 ? 5.903 3.357 -16.968 1.00 89.00 97 ASN A CA 1
ATOM 783 C C . ASN A 1 97 ? 6.995 4.336 -16.471 1.00 89.00 97 ASN A C 1
ATOM 785 O O . ASN A 1 97 ? 7.682 4.940 -17.286 1.00 89.00 97 ASN A O 1
ATOM 789 N N . GLN A 1 98 ? 7.257 4.444 -15.157 1.00 85.94 98 GLN A N 1
ATOM 790 C CA . GLN A 1 98 ? 8.436 5.165 -14.635 1.00 85.94 98 GLN A CA 1
ATOM 791 C C . GLN A 1 98 ? 9.772 4.535 -15.027 1.00 85.94 98 GLN A C 1
ATOM 793 O O . GLN A 1 98 ? 10.805 5.200 -14.979 1.00 85.94 98 GLN A O 1
ATOM 798 N N . PHE A 1 99 ? 9.755 3.259 -15.394 1.00 87.56 99 PHE A N 1
ATOM 799 C CA . PHE A 1 99 ? 10.934 2.471 -15.702 1.00 87.56 99 PHE A CA 1
ATOM 800 C C . PHE A 1 99 ? 11.142 2.237 -17.197 1.00 87.56 99 PHE A C 1
ATOM 802 O O . PHE A 1 99 ? 12.136 1.613 -17.554 1.00 87.56 99 PHE A O 1
ATOM 809 N N . GLU A 1 100 ? 10.289 2.773 -18.078 1.00 84.94 100 GLU A N 1
ATOM 810 C CA . GLU A 1 100 ? 10.415 2.582 -19.535 1.00 84.94 100 GLU A CA 1
ATOM 811 C C . GLU A 1 100 ? 11.807 2.956 -20.058 1.00 84.94 100 GLU A C 1
ATOM 813 O O . GLU A 1 100 ? 12.410 2.198 -20.813 1.00 84.94 100 GLU A O 1
ATOM 818 N N . GLN A 1 101 ? 12.369 4.069 -19.579 1.00 85.75 101 GLN A N 1
ATOM 819 C CA . GLN A 1 101 ? 13.710 4.520 -19.967 1.00 85.75 101 GLN A CA 1
ATOM 820 C C . GLN A 1 101 ? 14.859 3.672 -19.392 1.00 85.75 101 GLN A C 1
ATOM 822 O O . GLN A 1 101 ? 15.987 3.765 -19.870 1.00 85.75 101 GLN A O 1
ATOM 827 N N . TYR A 1 102 ? 14.594 2.868 -18.360 1.00 86.56 102 TYR A N 1
ATOM 828 C CA . TYR A 1 102 ? 15.584 2.019 -17.686 1.00 86.56 102 TYR A CA 1
ATOM 829 C C . TYR A 1 102 ? 15.483 0.544 -18.102 1.00 86.56 102 TYR A C 1
ATOM 831 O O . TYR A 1 102 ? 16.367 -0.248 -17.777 1.00 86.56 102 TYR A O 1
ATOM 839 N N . GLY A 1 103 ? 14.426 0.178 -18.831 1.00 88.88 103 GLY A N 1
ATOM 840 C CA . GLY A 1 103 ? 14.183 -1.171 -19.324 1.00 88.88 103 GLY A CA 1
ATOM 841 C C . GLY A 1 103 ? 13.533 -2.115 -18.307 1.00 88.88 103 GLY A C 1
ATOM 842 O O . GLY A 1 103 ? 13.434 -1.855 -17.106 1.00 88.88 103 GLY A O 1
ATOM 843 N N . ASP A 1 104 ? 13.090 -3.263 -18.819 1.00 91.56 104 ASP A N 1
ATOM 844 C CA . ASP A 1 104 ? 12.298 -4.247 -18.073 1.00 91.56 104 ASP A CA 1
ATOM 845 C C . ASP A 1 104 ? 13.028 -4.853 -16.872 1.00 91.56 104 ASP A C 1
ATOM 847 O O . ASP A 1 104 ? 12.405 -5.156 -15.852 1.00 91.56 104 ASP A O 1
ATOM 851 N N . ASP A 1 105 ? 14.344 -5.028 -16.965 1.00 94.75 105 ASP A N 1
ATOM 852 C CA . ASP A 1 105 ? 15.129 -5.632 -15.888 1.00 94.75 105 ASP A CA 1
ATOM 853 C C . ASP A 1 105 ? 15.282 -4.687 -14.691 1.00 94.75 105 ASP A C 1
ATOM 855 O O . ASP A 1 105 ? 15.296 -5.145 -13.544 1.00 94.75 105 ASP A O 1
ATOM 859 N N . ALA A 1 106 ? 15.301 -3.371 -14.930 1.00 92.94 106 ALA A N 1
ATOM 860 C CA . ALA A 1 106 ? 15.267 -2.374 -13.864 1.00 92.94 106 ALA A CA 1
ATOM 861 C C . ALA A 1 106 ? 13.926 -2.418 -13.115 1.00 92.94 106 ALA A C 1
ATOM 863 O O . ALA A 1 106 ? 13.911 -2.431 -11.883 1.00 92.94 106 ALA A O 1
ATOM 864 N N . TRP A 1 107 ? 12.808 -2.530 -13.843 1.00 93.69 107 TRP A N 1
ATOM 865 C CA . TRP A 1 107 ? 11.484 -2.701 -13.239 1.00 93.69 107 TRP A CA 1
ATOM 866 C C . TRP A 1 107 ? 11.389 -3.986 -12.409 1.00 93.69 107 TRP A C 1
ATOM 868 O O . TRP A 1 107 ? 10.993 -3.939 -11.244 1.00 93.69 107 TRP A O 1
ATOM 878 N N . LYS A 1 108 ? 11.793 -5.131 -12.975 1.00 94.00 108 LYS A N 1
ATOM 879 C CA . LYS A 1 108 ? 11.783 -6.422 -12.264 1.00 94.00 108 LYS A CA 1
ATOM 880 C C . LYS A 1 108 ? 12.622 -6.365 -10.992 1.00 94.00 108 LYS A C 1
ATOM 882 O O . LYS A 1 108 ? 12.152 -6.787 -9.940 1.00 94.00 108 LYS A O 1
ATOM 887 N N . SER A 1 109 ? 13.829 -5.806 -11.074 1.00 94.75 109 SER A N 1
ATOM 888 C CA . SER A 1 109 ? 14.725 -5.668 -9.920 1.00 94.75 109 SER A CA 1
ATOM 889 C C . SER A 1 109 ? 14.108 -4.793 -8.829 1.00 94.75 109 SER A C 1
ATOM 891 O O . SER A 1 109 ? 14.133 -5.162 -7.655 1.00 94.75 109 SER A O 1
ATOM 893 N N . TYR A 1 110 ? 13.489 -3.674 -9.218 1.00 92.94 110 TYR A N 1
ATOM 894 C CA . TYR A 1 110 ? 12.781 -2.786 -8.302 1.00 92.94 110 TYR A CA 1
ATOM 895 C C . TYR A 1 110 ? 11.606 -3.490 -7.604 1.00 92.94 110 TYR A C 1
ATOM 897 O O . TYR A 1 110 ? 11.502 -3.454 -6.376 1.00 92.94 110 TYR A O 1
ATOM 905 N N . VAL A 1 111 ? 10.742 -4.174 -8.362 1.00 93.69 111 VAL A N 1
ATOM 906 C CA . VAL A 1 111 ? 9.611 -4.952 -7.826 1.00 93.69 111 VAL A CA 1
ATOM 907 C C . VAL A 1 111 ? 10.099 -5.996 -6.822 1.00 93.69 111 VAL A C 1
ATOM 909 O O . VAL A 1 111 ? 9.592 -6.059 -5.698 1.00 93.69 111 VAL A O 1
ATOM 912 N N . ASP A 1 112 ? 11.109 -6.779 -7.199 1.00 94.25 112 ASP A N 1
ATOM 913 C CA . ASP A 1 112 ? 11.672 -7.841 -6.368 1.00 94.25 112 ASP A CA 1
ATOM 914 C C . ASP A 1 112 ? 12.236 -7.300 -5.053 1.00 94.25 112 ASP A C 1
ATOM 916 O O . ASP A 1 112 ? 11.954 -7.845 -3.981 1.00 94.25 112 ASP A O 1
ATOM 920 N N . GLU A 1 113 ? 13.008 -6.214 -5.107 1.00 93.38 113 GLU A N 1
ATOM 921 C CA . GLU A 1 113 ? 13.569 -5.579 -3.917 1.00 93.38 113 GLU A CA 1
ATOM 922 C C . GLU A 1 113 ? 12.459 -5.100 -2.973 1.00 93.38 113 GLU A C 1
ATOM 924 O O . GLU A 1 113 ? 12.467 -5.415 -1.774 1.00 93.38 113 GLU A O 1
ATOM 929 N N . ARG A 1 114 ? 11.469 -4.379 -3.515 1.00 92.62 114 ARG A N 1
ATOM 930 C CA . ARG A 1 114 ? 10.355 -3.826 -2.738 1.00 92.62 114 ARG A CA 1
ATOM 931 C C . ARG A 1 114 ? 9.541 -4.937 -2.088 1.00 92.62 114 ARG A C 1
ATOM 933 O O . ARG A 1 114 ? 9.303 -4.883 -0.885 1.00 92.62 114 ARG A O 1
ATOM 940 N N . LEU A 1 115 ? 9.173 -5.987 -2.815 1.00 92.12 115 LEU A N 1
ATOM 941 C CA . LEU A 1 115 ? 8.397 -7.087 -2.239 1.00 92.12 115 LEU A CA 1
ATOM 942 C C . LEU A 1 115 ? 9.206 -7.901 -1.216 1.00 92.12 115 LEU A C 1
ATOM 944 O O . LEU A 1 115 ? 8.665 -8.300 -0.182 1.00 92.12 115 LEU A O 1
ATOM 948 N N . ARG A 1 116 ? 10.511 -8.118 -1.426 1.00 89.81 116 ARG A N 1
ATOM 949 C CA . ARG A 1 116 ? 11.371 -8.838 -0.461 1.00 89.81 116 ARG A CA 1
ATOM 950 C C . ARG A 1 116 ? 11.550 -8.077 0.846 1.00 89.81 116 ARG A C 1
ATOM 952 O O . ARG A 1 116 ? 11.483 -8.683 1.916 1.00 89.81 116 ARG A O 1
ATOM 959 N N . LYS A 1 117 ? 11.748 -6.759 0.775 1.00 85.94 117 LYS A N 1
ATOM 960 C CA . LYS A 1 117 ? 11.943 -5.908 1.955 1.00 85.94 117 LYS A CA 1
ATOM 961 C C . LYS A 1 117 ? 10.767 -5.994 2.929 1.00 85.94 117 LYS A C 1
ATOM 963 O O . LYS A 1 117 ? 10.991 -6.065 4.132 1.00 85.94 117 LYS A O 1
ATOM 968 N N . TYR A 1 118 ? 9.539 -6.049 2.414 1.00 77.75 118 TYR A N 1
ATOM 969 C CA . TYR A 1 118 ? 8.324 -6.040 3.236 1.00 77.75 118 TYR A CA 1
ATOM 970 C C . TYR A 1 118 ? 7.705 -7.431 3.453 1.00 77.75 118 TYR A C 1
ATOM 972 O O . TYR A 1 118 ? 6.937 -7.613 4.394 1.00 77.75 118 TYR A O 1
ATOM 980 N N . SER A 1 119 ? 8.078 -8.449 2.668 1.00 68.75 119 SER A N 1
ATOM 981 C CA . SER A 1 119 ? 7.709 -9.849 2.951 1.00 68.75 119 SER A CA 1
ATOM 982 C C . SER A 1 119 ? 8.565 -10.486 4.051 1.00 68.75 119 SER A C 1
ATOM 984 O O . SER A 1 119 ? 8.065 -11.321 4.803 1.00 68.75 119 SER A O 1
ATOM 986 N N . ARG A 1 120 ? 9.833 -10.078 4.218 1.00 53.72 120 ARG A N 1
ATOM 987 C CA . ARG A 1 120 ? 10.687 -10.567 5.321 1.00 53.72 120 ARG A CA 1
ATOM 988 C C . ARG A 1 120 ? 10.186 -10.149 6.705 1.00 53.72 120 ARG A C 1
ATOM 990 O O . ARG A 1 120 ? 10.398 -10.888 7.659 1.00 53.72 120 ARG A O 1
ATOM 997 N N . SER A 1 121 ? 9.432 -9.056 6.800 1.00 47.03 121 SER A N 1
ATOM 998 C CA . SER A 1 121 ? 8.740 -8.639 8.026 1.00 47.03 121 SER A CA 1
ATOM 999 C C . SER A 1 121 ? 7.634 -9.600 8.497 1.00 47.03 121 SER A C 1
ATOM 1001 O O . SER A 1 121 ? 7.134 -9.443 9.602 1.00 47.03 121 SER A O 1
ATOM 1003 N N . TYR A 1 122 ? 7.268 -10.615 7.704 1.00 35.22 122 TYR A N 1
ATOM 1004 C CA . TYR A 1 122 ? 6.329 -11.673 8.102 1.00 35.22 122 TYR A CA 1
ATOM 1005 C C . TYR A 1 122 ? 7.003 -12.946 8.649 1.00 35.22 122 TYR A C 1
ATOM 1007 O O . TYR A 1 122 ? 6.290 -13.838 9.107 1.00 35.22 122 TYR A O 1
ATOM 1015 N N . LYS A 1 123 ? 8.339 -13.069 8.582 1.00 32.62 123 LYS A N 1
ATOM 1016 C CA . LYS A 1 123 ? 9.082 -14.298 8.937 1.00 32.62 123 LYS A CA 1
ATOM 1017 C C . LYS A 1 123 ? 9.956 -14.195 10.197 1.00 32.62 123 LYS A C 1
ATOM 1019 O O . LYS A 1 123 ? 10.805 -15.062 10.386 1.00 32.62 123 LYS A O 1
ATOM 1024 N N . SER A 1 124 ? 9.756 -13.191 11.049 1.00 36.09 124 SER A N 1
ATOM 1025 C CA . SER A 1 124 ? 10.442 -13.103 12.346 1.00 36.09 124 SER A CA 1
ATOM 1026 C C . SER A 1 124 ? 9.470 -13.077 13.508 1.00 36.09 124 SER A C 1
ATOM 1028 O O . SER A 1 124 ? 8.342 -12.572 13.319 1.00 36.09 124 SER A O 1
#

Secondary structure (DSSP, 8-state):
-------------SSSSHHHHHHHHHHT--EEEEEEEEEE-TTT--EEEEETTEEEE-B--TTTSEEEEEETTEEEEEE-BSS---SEEEEEEEEGGGGGGG-HHHHHHHHHHHHHHHHGGG--

pLDDT: mean 80.77, std 20.04, range [32.62, 97.69]

Sequence (124 aa):
MNGKGMQTKPQSMKCALSLPLVLALVGFASAYTFLVPVEKSWRTGRLYVYYEGRRYYLTDDPTKRLIVFLVNDCIVTLNLEKSRRERYRNGDAICRNQFEQYGDDAWKSYVDERLRKYSRSYKS

Organism: Echinococcus granulosus (NCBI:txid6210)

Foldseek 3Di:
DDDDDDDDDPPPDPPPVVVVVVVVVVVPPQKDKDKFFWDADPVPRFIWTDDPNDTGTADCLPLVQWDWDDDPQKIKIWGRHPVDPDRITMMMIGGCVVCVVVDDVVSVVVRVVRNVSNVVSVVD